Protein AF-A0A969CUX6-F1 (afdb_monomer_lite)

pLDDT: mean 83.27, std 11.74, range [43.0, 95.19]

Radius of gyration: 18.23 Å; chains: 1; bounding box: 45×42×39 Å

Structure (mmCIF, N/CA/C/O backbone):
data_AF-A0A969CUX6-F1
#
_entry.id   AF-A0A969CUX6-F1
#
loop_
_atom_site.group_PDB
_atom_site.id
_atom_site.type_symbol
_atom_site.label_atom_id
_atom_site.label_alt_id
_atom_site.label_comp_id
_atom_site.label_asym_id
_atom_site.label_entity_id
_atom_site.label_seq_id
_atom_site.pdbx_PDB_ins_code
_atom_site.Cartn_x
_atom_site.Cartn_y
_atom_site.Cartn_z
_atom_site.occupancy
_atom_site.B_iso_or_equiv
_atom_site.auth_seq_id
_atom_site.auth_comp_id
_atom_site.auth_asym_id
_atom_site.auth_atom_id
_atom_site.pdbx_PDB_model_num
ATOM 1 N N . MET A 1 1 ? 19.070 17.678 -11.584 1.00 53.28 1 MET A N 1
ATOM 2 C CA . MET A 1 1 ? 18.116 16.548 -11.657 1.00 53.28 1 MET A CA 1
ATOM 3 C C . MET A 1 1 ? 18.907 15.242 -11.676 1.00 53.28 1 MET A C 1
ATOM 5 O O . MET A 1 1 ? 19.387 14.861 -12.730 1.00 53.28 1 MET A O 1
ATOM 9 N N . LYS A 1 2 ? 19.139 14.593 -10.528 1.00 43.00 2 LYS A N 1
ATOM 10 C CA . LYS A 1 2 ? 19.769 13.259 -10.471 1.00 43.00 2 LYS A CA 1
ATOM 11 C C . LYS A 1 2 ? 18.727 12.242 -10.007 1.00 43.00 2 LYS A C 1
ATOM 13 O O . LYS A 1 2 ? 18.066 12.476 -9.002 1.00 43.00 2 LYS A O 1
ATOM 18 N N . GLY A 1 3 ? 18.581 11.148 -10.756 1.00 71.12 3 GLY A N 1
ATOM 19 C CA . GLY A 1 3 ? 17.952 9.909 -10.288 1.00 71.12 3 GLY A CA 1
ATOM 20 C C . GLY A 1 3 ? 16.942 9.268 -11.242 1.00 71.12 3 GLY A C 1
ATOM 21 O O . GLY A 1 3 ? 17.035 8.073 -11.483 1.00 71.12 3 GLY A O 1
ATOM 22 N N . LYS A 1 4 ? 15.979 10.027 -11.794 1.00 76.69 4 LYS A N 1
ATOM 23 C CA . LYS A 1 4 ? 14.838 9.423 -12.523 1.00 76.69 4 LYS A CA 1
ATOM 24 C C . LYS A 1 4 ? 14.537 9.979 -13.918 1.00 76.69 4 LYS A C 1
ATOM 26 O O . LYS A 1 4 ? 14.029 9.233 -14.745 1.00 76.69 4 LYS A O 1
ATOM 31 N N . TYR A 1 5 ? 14.829 11.251 -14.189 1.00 81.69 5 TYR A N 1
ATOM 32 C CA . TYR A 1 5 ? 14.533 11.889 -15.480 1.00 81.69 5 TYR A CA 1
ATOM 33 C C . TYR A 1 5 ? 15.760 12.651 -15.978 1.00 81.69 5 TYR A C 1
ATOM 35 O O . TYR A 1 5 ? 16.440 13.297 -15.173 1.00 81.69 5 TYR A O 1
ATOM 43 N N . ARG A 1 6 ? 16.053 12.542 -17.280 1.00 81.25 6 ARG A N 1
ATOM 44 C CA . ARG A 1 6 ? 17.291 13.053 -17.886 1.00 81.25 6 ARG A CA 1
ATOM 45 C C . ARG A 1 6 ? 17.249 14.569 -18.070 1.00 81.25 6 ARG A C 1
ATOM 47 O O . ARG A 1 6 ? 18.277 15.228 -17.953 1.00 81.25 6 ARG A O 1
ATOM 54 N N . ASN A 1 7 ? 16.067 15.122 -18.328 1.00 87.75 7 ASN A N 1
ATOM 55 C CA . ASN A 1 7 ? 15.837 16.550 -18.532 1.00 87.75 7 ASN A CA 1
ATOM 56 C C . ASN A 1 7 ? 14.408 16.963 -18.102 1.00 87.75 7 ASN A C 1
ATOM 58 O O . ASN A 1 7 ? 13.582 16.135 -17.707 1.00 87.75 7 ASN A O 1
ATOM 62 N N . TYR A 1 8 ? 14.121 18.269 -18.143 1.00 86.50 8 TYR A N 1
ATOM 63 C CA . TYR A 1 8 ? 12.824 18.823 -17.727 1.00 86.50 8 TYR A CA 1
ATOM 64 C C . TYR A 1 8 ? 11.664 18.382 -18.638 1.00 86.50 8 TYR A C 1
ATOM 66 O O . TYR A 1 8 ? 10.531 18.230 -18.175 1.00 86.50 8 TYR A O 1
ATOM 74 N N . LEU A 1 9 ? 11.946 18.135 -19.920 1.00 88.56 9 LEU A N 1
ATOM 75 C CA . LEU A 1 9 ? 10.960 17.637 -20.879 1.00 88.56 9 LEU A CA 1
ATOM 76 C C . LEU A 1 9 ? 10.514 16.216 -20.521 1.00 88.56 9 LEU A C 1
ATOM 78 O O . LEU A 1 9 ? 9.312 15.980 -20.412 1.00 88.56 9 LEU A O 1
ATOM 82 N N . ASP A 1 10 ? 11.451 15.313 -20.220 1.00 86.19 10 ASP A N 1
ATOM 83 C CA . ASP A 1 10 ? 11.154 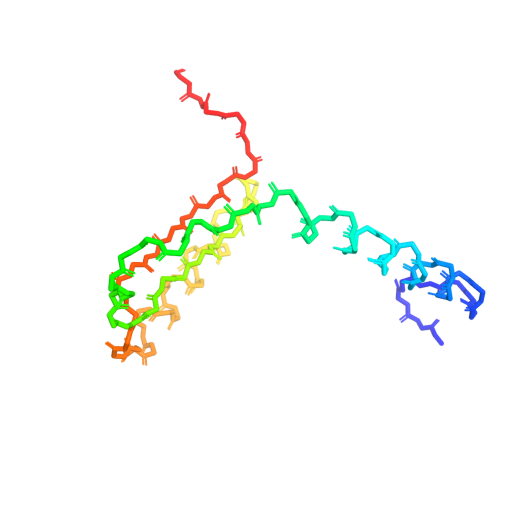13.945 -19.773 1.00 86.19 10 ASP A CA 1
ATOM 84 C C . ASP A 1 10 ? 10.284 13.943 -18.512 1.00 86.19 10 ASP A C 1
ATOM 86 O O . ASP A 1 10 ? 9.323 13.180 -18.394 1.00 86.19 10 ASP A O 1
ATOM 90 N N . PHE A 1 11 ? 10.596 14.830 -17.562 1.00 89.00 11 PHE A N 1
ATOM 91 C CA . PHE A 1 11 ? 9.791 15.002 -16.356 1.00 89.00 11 PHE A CA 1
ATOM 92 C C . PHE A 1 11 ? 8.371 15.477 -16.683 1.00 89.00 11 PHE A C 1
ATOM 94 O O . PHE A 1 11 ? 7.402 14.936 -16.145 1.00 89.00 11 PHE A O 1
ATOM 101 N N . SER A 1 12 ? 8.243 16.469 -17.565 1.00 90.12 12 SER A N 1
ATOM 102 C CA . SER A 1 12 ? 6.953 17.059 -17.932 1.00 90.12 12 SER A CA 1
ATOM 103 C C . SER A 1 12 ? 6.071 16.058 -18.675 1.00 90.12 12 SER A C 1
ATOM 105 O O . SER A 1 12 ? 4.901 15.901 -18.323 1.00 90.12 12 SER A O 1
ATOM 107 N N . LEU A 1 13 ? 6.645 15.302 -19.615 1.00 93.19 13 LEU A N 1
ATOM 108 C CA . LEU A 1 13 ? 5.965 14.218 -20.325 1.00 93.19 13 LEU A CA 1
ATOM 109 C C . LEU A 1 13 ? 5.517 13.113 -19.363 1.00 93.19 13 LEU A C 1
ATOM 111 O O . LEU A 1 13 ? 4.355 12.705 -19.386 1.00 93.19 13 LEU A O 1
ATOM 115 N N . ALA A 1 14 ? 6.393 12.674 -18.454 1.00 90.06 14 ALA A N 1
ATOM 116 C CA . ALA A 1 14 ? 6.042 11.671 -17.451 1.00 90.06 14 ALA A CA 1
ATOM 117 C C . ALA A 1 14 ? 4.943 12.161 -16.494 1.00 90.06 14 ALA A C 1
ATOM 119 O O . ALA A 1 14 ? 4.082 11.379 -16.079 1.00 90.06 14 ALA A O 1
ATOM 120 N N . LYS A 1 15 ? 4.960 13.448 -16.129 1.00 90.75 15 LYS A N 1
ATOM 121 C CA . LYS A 1 15 ? 3.923 14.073 -15.302 1.00 90.75 15 LYS A CA 1
ATOM 122 C C . LYS A 1 15 ? 2.589 14.112 -16.046 1.00 90.75 15 LYS A C 1
ATOM 124 O O . LYS A 1 15 ? 1.588 13.686 -15.478 1.00 90.75 15 LYS A O 1
ATOM 129 N N . PHE A 1 16 ? 2.587 14.541 -17.306 1.00 95.00 16 PHE A N 1
ATOM 130 C CA . PHE A 1 16 ? 1.391 14.593 -18.145 1.00 95.00 16 PHE A CA 1
ATOM 131 C C . PHE A 1 16 ? 0.772 13.204 -18.354 1.00 95.00 16 PHE A C 1
ATOM 133 O O . PHE A 1 16 ? -0.411 13.010 -18.076 1.00 95.00 16 PHE A O 1
ATOM 140 N N . TYR A 1 17 ? 1.585 12.210 -18.726 1.00 93.25 17 TYR A N 1
ATOM 141 C CA . TYR A 1 17 ? 1.144 10.820 -18.864 1.00 93.25 17 TYR A CA 1
ATOM 142 C C . TYR A 1 17 ? 0.503 10.283 -17.576 1.00 93.25 17 TYR A C 1
ATOM 144 O O . TYR A 1 17 ? -0.569 9.682 -17.614 1.00 93.25 17 TYR A O 1
ATOM 152 N N . LYS A 1 18 ? 1.120 10.536 -16.413 1.00 89.56 18 LYS A N 1
ATOM 153 C CA . LYS A 1 18 ? 0.565 10.124 -15.113 1.00 89.56 18 LYS A CA 1
ATOM 154 C C . LYS A 1 18 ? -0.770 10.790 -14.804 1.00 89.56 18 LYS A C 1
ATOM 156 O O . LYS A 1 18 ? -1.633 10.136 -14.225 1.00 89.56 18 LYS A O 1
ATOM 161 N N . THR A 1 19 ? -0.938 12.061 -15.161 1.00 90.94 19 THR A N 1
ATOM 162 C CA . THR A 1 19 ? -2.217 12.762 -15.005 1.00 90.94 19 THR A CA 1
ATOM 163 C C . THR A 1 19 ? -3.293 12.113 -15.870 1.00 90.94 19 THR A C 1
ATOM 165 O O . THR A 1 19 ? -4.344 11.758 -15.349 1.00 90.94 19 THR A O 1
ATOM 168 N N . LEU A 1 20 ? -3.007 11.852 -17.150 1.00 91.31 20 LEU A N 1
ATOM 169 C CA . LEU A 1 20 ? -3.950 11.165 -18.039 1.00 91.31 20 LEU A CA 1
ATOM 170 C C . LEU A 1 20 ? -4.314 9.766 -17.536 1.00 91.31 20 LEU A C 1
ATOM 172 O O . LEU A 1 20 ? -5.479 9.378 -17.564 1.00 91.31 20 LEU A O 1
ATOM 176 N N . LEU A 1 21 ? -3.327 9.009 -17.055 1.00 88.50 21 LEU A N 1
ATOM 177 C CA . LEU A 1 21 ? -3.566 7.688 -16.489 1.00 88.50 21 LEU A CA 1
ATOM 178 C C . LEU A 1 21 ? -4.467 7.770 -15.250 1.00 88.50 21 LEU A C 1
ATOM 180 O O . LEU A 1 21 ? -5.394 6.978 -15.132 1.00 88.50 21 LEU A O 1
ATOM 184 N N . ARG A 1 22 ? -4.241 8.737 -14.351 1.00 86.56 22 ARG A N 1
ATOM 185 C CA . ARG A 1 22 ? -5.101 8.951 -13.175 1.00 86.56 22 ARG A CA 1
ATOM 186 C C . ARG A 1 22 ? -6.540 9.259 -13.563 1.00 86.56 22 ARG A C 1
ATOM 188 O O . ARG A 1 22 ? -7.435 8.651 -12.989 1.00 86.56 22 ARG A O 1
ATOM 195 N N . GLU A 1 23 ? -6.755 10.138 -14.538 1.00 86.00 23 GLU A N 1
ATOM 196 C CA . GLU A 1 23 ? -8.107 10.454 -15.018 1.00 86.00 23 GLU A CA 1
ATOM 197 C C . GLU A 1 23 ? -8.797 9.225 -15.618 1.00 86.00 23 GLU A C 1
ATOM 199 O O . GLU A 1 23 ? -9.964 8.969 -15.334 1.00 86.00 23 GLU A O 1
ATOM 204 N N . ARG A 1 24 ? -8.064 8.398 -16.375 1.00 85.06 24 ARG A N 1
ATOM 205 C CA . ARG A 1 24 ? -8.598 7.126 -16.890 1.00 85.06 24 ARG A CA 1
ATOM 206 C C . ARG A 1 24 ? -8.954 6.152 -15.768 1.00 85.06 24 ARG A C 1
ATOM 208 O O . ARG A 1 24 ? -10.012 5.540 -15.821 1.00 85.06 24 ARG A O 1
ATOM 215 N N . LEU A 1 25 ? -8.089 6.014 -14.762 1.00 82.25 25 LEU A N 1
ATOM 216 C CA . LEU A 1 25 ? -8.294 5.100 -13.634 1.00 82.25 25 LEU A CA 1
ATOM 217 C C . LEU A 1 25 ? -9.435 5.548 -12.708 1.00 82.25 25 LEU A C 1
ATOM 219 O O . LEU A 1 25 ? -10.114 4.697 -12.139 1.00 82.25 25 LEU A O 1
ATOM 223 N N . LYS A 1 26 ? -9.668 6.861 -12.570 1.00 77.69 26 LYS A N 1
ATOM 224 C CA . LYS A 1 26 ? -10.703 7.432 -11.691 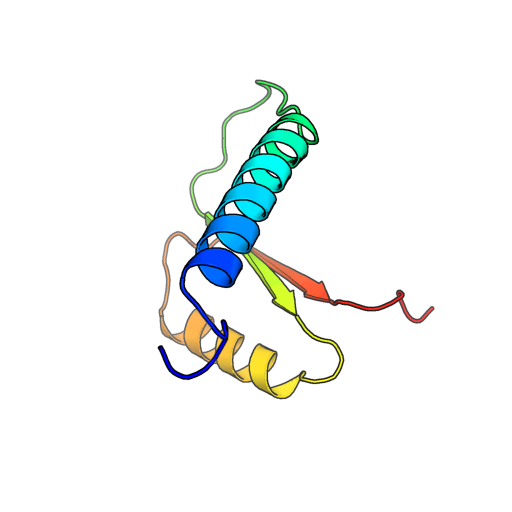1.00 77.69 26 LYS A CA 1
ATOM 225 C C . LYS A 1 26 ? -12.098 6.877 -11.988 1.00 77.69 26 LYS A C 1
ATOM 227 O O . LYS A 1 26 ? -12.878 6.682 -11.066 1.00 77.69 26 LYS A O 1
ATOM 232 N N . ASN A 1 27 ? -12.376 6.585 -13.256 1.00 73.81 27 ASN A N 1
ATOM 233 C CA . ASN A 1 27 ? -13.685 6.116 -13.711 1.00 73.81 27 ASN A CA 1
ATOM 234 C C . ASN A 1 27 ? -13.790 4.586 -13.811 1.00 73.81 27 ASN A C 1
ATOM 236 O O . ASN A 1 27 ? -14.828 4.080 -14.221 1.00 73.81 27 ASN A O 1
ATOM 240 N N . ILE A 1 28 ? -12.736 3.839 -13.460 1.00 79.50 28 ILE A N 1
ATOM 241 C CA . ILE A 1 28 ? -12.765 2.365 -13.488 1.00 79.50 28 ILE A CA 1
ATOM 242 C C . ILE A 1 28 ? -13.575 1.806 -12.317 1.00 79.50 28 ILE A C 1
ATOM 244 O O . ILE A 1 28 ? -14.138 0.720 -12.422 1.00 79.50 28 ILE A O 1
ATOM 248 N N . VAL A 1 29 ? -13.650 2.541 -11.206 1.00 71.25 29 VAL A N 1
ATOM 249 C CA . VAL A 1 29 ? -14.390 2.121 -10.016 1.00 71.25 29 VAL A CA 1
ATOM 250 C C . VAL A 1 29 ? -15.553 3.077 -9.794 1.00 71.25 29 VAL A C 1
ATOM 252 O O . VAL A 1 29 ? -15.371 4.208 -9.346 1.00 71.25 29 VAL A O 1
ATOM 255 N N . SER A 1 30 ? -16.759 2.614 -10.105 1.00 71.06 30 SER A N 1
ATOM 256 C CA . SER A 1 30 ? -17.997 3.256 -9.674 1.00 71.06 30 SER A CA 1
ATOM 257 C C . SER A 1 30 ? -18.355 2.737 -8.284 1.00 71.06 30 SER A C 1
ATOM 259 O O . SER A 1 30 ? -18.708 1.568 -8.127 1.00 71.06 30 SER A O 1
ATOM 261 N N . TRP A 1 31 ? -18.256 3.592 -7.272 1.00 69.00 31 TRP A N 1
ATOM 262 C CA . TRP A 1 31 ? -18.724 3.264 -5.929 1.00 69.00 31 TRP A CA 1
ATOM 263 C C . TRP A 1 31 ? -20.250 3.347 -5.909 1.00 69.00 31 TRP A C 1
ATOM 265 O O . TRP A 1 31 ? -20.813 4.395 -6.227 1.00 69.00 31 TRP A O 1
ATOM 275 N N . SER A 1 32 ? -20.930 2.258 -5.548 1.00 68.81 32 SER A N 1
ATOM 276 C CA . SER A 1 32 ? -22.349 2.337 -5.208 1.00 68.81 32 SER A CA 1
ATOM 277 C C . SER A 1 32 ? -22.493 3.189 -3.952 1.00 68.81 32 SER A C 1
ATOM 279 O O . SER A 1 32 ? -21.767 2.972 -2.985 1.00 68.81 32 SER A O 1
ATOM 281 N N . SER A 1 33 ? -23.451 4.114 -3.923 1.00 67.88 33 SER A N 1
ATOM 282 C CA . SER A 1 33 ? -23.811 4.912 -2.738 1.00 67.88 33 SER A CA 1
ATOM 283 C C . SER A 1 33 ? -24.487 4.081 -1.628 1.00 67.88 33 SER A C 1
ATOM 285 O O . SER A 1 33 ? -25.304 4.595 -0.869 1.00 67.88 33 SER A O 1
ATOM 287 N N . GLY A 1 34 ? -24.189 2.783 -1.581 1.00 67.62 34 GLY A N 1
ATOM 288 C CA . GLY A 1 34 ? -24.798 1.790 -0.717 1.00 67.62 34 GLY A CA 1
ATOM 289 C C . GLY A 1 34 ? -23.963 1.555 0.532 1.00 67.62 34 GLY A C 1
ATOM 290 O O . GLY A 1 34 ? -22.785 1.225 0.444 1.00 67.62 34 GLY A O 1
ATOM 291 N N . ASP A 1 35 ? -24.661 1.685 1.653 1.00 63.62 35 ASP A N 1
ATOM 292 C CA . ASP A 1 35 ? -24.321 1.292 3.015 1.00 63.62 35 ASP A CA 1
ATOM 293 C C . ASP A 1 35 ? -23.455 2.228 3.861 1.00 63.62 35 ASP A C 1
ATOM 295 O O . ASP A 1 35 ? -22.580 2.969 3.412 1.00 63.62 35 ASP A O 1
ATOM 299 N N . ARG A 1 36 ? -23.791 2.208 5.159 1.00 67.88 36 ARG A N 1
ATOM 300 C CA . ARG A 1 36 ? -23.077 2.901 6.227 1.00 67.88 36 ARG A CA 1
ATOM 301 C C . ARG A 1 36 ? -21.615 2.484 6.155 1.00 67.88 36 ARG A C 1
ATOM 303 O O . ARG A 1 36 ? -21.297 1.329 6.419 1.00 67.88 36 ARG A O 1
ATOM 310 N N . LEU A 1 37 ? -20.745 3.432 5.821 1.00 72.62 37 LEU A N 1
ATOM 311 C CA . LEU A 1 37 ? -19.305 3.232 5.909 1.00 72.62 37 LEU A CA 1
ATOM 312 C C . LEU A 1 37 ? -18.975 2.769 7.330 1.00 72.62 37 LEU A C 1
ATOM 314 O O . LEU A 1 37 ? -19.305 3.456 8.301 1.00 72.62 37 LEU A O 1
ATOM 318 N N . GLU A 1 38 ? -18.364 1.593 7.453 1.00 73.38 38 GLU A N 1
ATOM 319 C CA . GLU A 1 38 ? -17.845 1.142 8.737 1.00 73.38 38 GLU A CA 1
ATOM 320 C C . GLU A 1 38 ? -16.796 2.139 9.234 1.00 73.38 38 GLU A C 1
ATOM 322 O O . GLU A 1 38 ? -15.982 2.655 8.464 1.00 73.38 38 GLU A O 1
ATOM 327 N N . SER A 1 39 ? -16.827 2.438 10.533 1.00 82.25 39 SER A N 1
ATOM 328 C CA . SER A 1 39 ? -15.850 3.342 11.123 1.00 82.25 39 SER A CA 1
ATOM 329 C C . SER A 1 39 ? -14.481 2.668 11.227 1.00 82.25 39 SER A C 1
ATOM 331 O O . SER A 1 39 ? -14.342 1.528 11.678 1.00 82.25 39 SER A O 1
ATOM 333 N N . GLY A 1 40 ? -13.450 3.412 10.834 1.00 87.50 40 GLY A N 1
ATOM 334 C CA . GLY A 1 40 ? -12.064 2.966 10.855 1.00 87.50 40 GLY A CA 1
ATOM 335 C C . GLY A 1 40 ? -11.433 2.911 9.466 1.00 87.50 40 GLY A C 1
ATOM 336 O O . GLY A 1 40 ? -11.961 3.428 8.485 1.00 87.50 40 GLY A O 1
ATOM 337 N N . CYS A 1 41 ? -10.259 2.296 9.405 1.00 87.81 41 CYS A N 1
ATOM 338 C CA . CYS A 1 41 ? -9.381 2.268 8.250 1.00 87.81 41 CYS A CA 1
ATOM 339 C C . CYS A 1 41 ? -9.040 0.825 7.877 1.00 87.81 41 CYS A C 1
ATOM 341 O O . CYS A 1 41 ? -8.678 0.012 8.730 1.00 87.81 41 CYS A O 1
ATOM 343 N N . THR A 1 42 ? -9.074 0.533 6.578 1.00 90.44 42 THR A N 1
ATOM 344 C CA . THR A 1 42 ? -8.480 -0.680 6.009 1.00 90.44 42 THR A CA 1
ATOM 345 C C . THR A 1 42 ? -7.201 -0.303 5.274 1.00 90.44 42 THR A C 1
ATOM 347 O O . THR A 1 42 ? -7.229 0.508 4.348 1.00 90.44 42 THR A O 1
ATOM 350 N N . ALA A 1 43 ? -6.070 -0.883 5.673 1.00 90.00 43 ALA A N 1
ATOM 351 C CA . ALA A 1 43 ? -4.802 -0.685 4.982 1.00 90.00 43 ALA A CA 1
ATOM 352 C C . ALA A 1 43 ? -4.672 -1.690 3.833 1.00 90.00 43 ALA A C 1
ATOM 354 O O . ALA A 1 43 ? -4.625 -2.895 4.066 1.00 90.00 43 ALA A O 1
ATOM 355 N N . VAL A 1 44 ? -4.572 -1.203 2.596 1.00 90.94 44 VAL A N 1
ATOM 356 C CA . VAL A 1 44 ? -4.283 -2.041 1.424 1.00 90.94 44 VAL A CA 1
ATOM 357 C C . VAL A 1 44 ? -2.803 -1.912 1.076 1.00 90.94 44 VAL A C 1
ATOM 359 O O . VAL A 1 44 ? -2.333 -0.828 0.732 1.00 90.94 44 VAL A O 1
ATOM 362 N N . ILE A 1 45 ? -2.060 -3.015 1.170 1.00 91.12 45 ILE A N 1
ATOM 363 C CA . ILE A 1 45 ? -0.612 -3.062 0.957 1.00 91.12 45 ILE A CA 1
ATOM 364 C C . ILE A 1 45 ? -0.317 -3.898 -0.285 1.00 91.12 45 ILE A C 1
ATOM 366 O O . ILE A 1 45 ? -0.452 -5.119 -0.276 1.00 91.12 45 ILE A O 1
ATOM 370 N N . GLY A 1 46 ? 0.132 -3.235 -1.350 1.00 89.75 46 GLY A N 1
ATOM 371 C CA . GLY A 1 46 ? 0.738 -3.908 -2.495 1.00 89.75 46 GLY A CA 1
ATOM 372 C C . GLY A 1 46 ? 2.123 -4.443 -2.127 1.00 89.75 46 GLY A C 1
ATOM 373 O O . GLY A 1 46 ? 2.978 -3.684 -1.670 1.00 89.75 46 GLY A O 1
ATOM 374 N N . MET A 1 47 ? 2.349 -5.737 -2.323 1.00 89.25 47 MET A N 1
ATOM 375 C CA . MET A 1 47 ? 3.596 -6.424 -2.006 1.00 89.25 47 MET A CA 1
ATOM 376 C C . MET A 1 47 ? 4.250 -6.970 -3.273 1.00 89.25 47 MET A C 1
ATOM 378 O O . MET A 1 47 ? 3.597 -7.637 -4.072 1.00 89.25 47 MET A O 1
ATOM 382 N N . CYS A 1 48 ? 5.572 -6.793 -3.368 1.00 86.88 48 CYS A N 1
ATOM 383 C CA . CYS A 1 48 ? 6.385 -7.557 -4.302 1.00 86.88 48 CYS A CA 1
ATOM 384 C C . CYS A 1 48 ? 6.703 -8.962 -3.752 1.00 86.88 48 CYS A C 1
ATOM 386 O O . CYS A 1 48 ? 7.389 -9.085 -2.738 1.00 86.88 48 CYS A O 1
ATOM 388 N N . SER A 1 49 ? 6.247 -10.014 -4.429 1.00 86.69 49 SER A N 1
ATOM 389 C CA . SER A 1 49 ? 6.484 -11.444 -4.175 1.00 86.69 49 SER A CA 1
ATOM 390 C C . SER A 1 49 ? 7.961 -11.790 -3.986 1.00 86.69 49 SER A C 1
ATOM 392 O O . SER A 1 49 ? 8.295 -12.659 -3.185 1.00 86.69 49 SER A O 1
ATOM 394 N N . LYS A 1 50 ? 8.863 -11.069 -4.662 1.00 87.50 50 LYS A N 1
ATOM 395 C CA . LYS A 1 50 ? 10.318 -11.248 -4.542 1.00 87.50 50 LYS A CA 1
ATOM 396 C C . LYS A 1 50 ? 10.920 -10.653 -3.264 1.00 87.50 50 LYS A C 1
ATOM 398 O O . LYS A 1 50 ? 12.092 -10.895 -2.992 1.00 87.50 50 LYS A O 1
ATOM 403 N N . LEU A 1 51 ? 10.169 -9.861 -2.495 1.00 87.75 51 LEU A N 1
ATOM 404 C CA . LEU A 1 51 ? 10.671 -9.121 -1.328 1.00 87.75 51 LEU A CA 1
ATOM 405 C C . LEU A 1 51 ? 9.798 -9.333 -0.069 1.00 87.75 51 LEU A C 1
ATOM 407 O O . LEU A 1 51 ? 9.326 -8.358 0.525 1.00 87.75 51 LEU A O 1
ATOM 411 N N . PRO A 1 52 ? 9.600 -10.584 0.397 1.00 86.81 52 PRO A N 1
ATOM 412 C CA . PRO A 1 52 ? 8.759 -10.884 1.564 1.00 86.81 52 PRO A CA 1
ATOM 413 C C . PRO A 1 52 ? 9.250 -10.260 2.873 1.00 86.81 52 PRO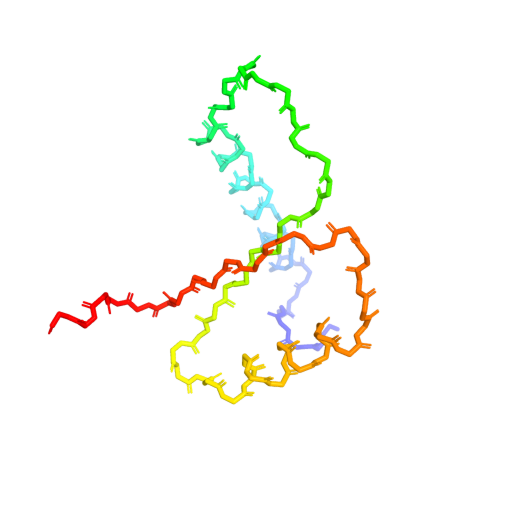 A C 1
ATOM 415 O O . PRO A 1 52 ? 8.437 -9.879 3.714 1.00 86.81 52 PRO A O 1
ATOM 418 N N . GLY A 1 53 ? 10.563 -10.074 3.032 1.00 90.38 53 GLY A N 1
ATOM 419 C CA . GLY A 1 53 ? 11.128 -9.451 4.233 1.00 90.38 53 GLY A CA 1
ATOM 420 C C . GLY A 1 53 ? 10.674 -8.001 4.442 1.00 90.38 53 GLY A C 1
ATOM 421 O O . GLY A 1 53 ? 10.455 -7.584 5.577 1.00 90.38 53 GLY A O 1
ATOM 422 N N . ILE A 1 54 ? 10.458 -7.245 3.358 1.00 89.31 54 ILE A N 1
ATOM 423 C CA . ILE A 1 54 ? 9.992 -5.851 3.442 1.00 89.31 54 ILE A CA 1
ATOM 424 C C . ILE A 1 54 ? 8.554 -5.803 3.961 1.00 89.31 54 ILE A C 1
ATOM 426 O O . ILE A 1 54 ? 8.227 -4.966 4.802 1.00 89.31 54 ILE A O 1
ATOM 430 N N . LEU A 1 55 ? 7.702 -6.729 3.509 1.00 90.75 55 LEU A N 1
ATOM 431 C CA . LEU A 1 55 ? 6.344 -6.842 4.030 1.00 90.75 55 LEU A CA 1
ATOM 432 C C . LEU A 1 55 ? 6.367 -7.141 5.534 1.00 90.75 55 LEU A C 1
ATOM 434 O O . LEU A 1 55 ? 5.686 -6.457 6.293 1.00 90.75 55 LEU A O 1
ATOM 438 N N . ALA A 1 56 ? 7.158 -8.123 5.970 1.00 91.50 56 ALA A N 1
ATOM 439 C CA . ALA A 1 56 ? 7.235 -8.501 7.380 1.00 91.50 56 ALA A CA 1
ATOM 440 C C . ALA A 1 56 ? 7.672 -7.327 8.278 1.00 91.50 56 ALA A C 1
ATOM 442 O O . ALA A 1 56 ? 7.075 -7.093 9.335 1.00 91.50 56 ALA A O 1
ATOM 443 N N . ALA A 1 57 ? 8.662 -6.544 7.836 1.00 93.00 57 ALA A N 1
ATOM 444 C CA . ALA A 1 57 ? 9.095 -5.337 8.536 1.00 93.00 57 ALA A CA 1
ATOM 445 C C . ALA A 1 57 ? 7.970 -4.291 8.617 1.00 93.00 57 ALA A C 1
ATOM 447 O O . ALA A 1 57 ? 7.666 -3.792 9.701 1.00 93.00 57 ALA A O 1
ATOM 448 N N . ASN A 1 58 ? 7.288 -4.019 7.500 1.00 91.56 58 ASN A N 1
ATOM 449 C CA . ASN A 1 58 ? 6.182 -3.059 7.455 1.00 91.56 58 ASN A CA 1
ATOM 450 C C . ASN A 1 58 ? 5.015 -3.474 8.361 1.00 91.56 58 ASN A C 1
ATOM 452 O O . ASN A 1 58 ? 4.479 -2.638 9.087 1.00 91.56 58 ASN A O 1
ATOM 456 N N . LEU A 1 59 ? 4.650 -4.759 8.370 1.00 92.31 59 LEU A N 1
ATOM 457 C CA . LEU A 1 59 ? 3.602 -5.289 9.248 1.00 92.31 59 LEU A CA 1
ATOM 458 C C . LEU A 1 59 ? 3.991 -5.189 10.725 1.00 92.31 59 LEU A C 1
ATOM 460 O O . LEU A 1 59 ? 3.151 -4.875 11.565 1.00 92.31 59 LEU A O 1
ATOM 464 N N . THR A 1 60 ? 5.268 -5.399 11.046 1.00 94.69 60 THR A N 1
ATOM 465 C CA . THR A 1 60 ? 5.777 -5.223 12.412 1.00 94.69 60 THR A CA 1
ATOM 466 C C . THR A 1 60 ? 5.662 -3.766 12.854 1.00 94.69 60 THR A C 1
ATOM 468 O O . THR A 1 60 ? 5.149 -3.497 13.940 1.00 94.69 60 THR A O 1
ATOM 471 N N . CYS A 1 61 ? 6.066 -2.818 12.005 1.00 92.88 61 CYS A N 1
ATOM 472 C CA . CYS A 1 61 ? 5.905 -1.389 12.273 1.00 92.88 61 CYS A CA 1
ATOM 473 C C . CYS A 1 61 ? 4.431 -1.006 12.456 1.00 92.88 61 CYS A C 1
ATOM 475 O O . CYS A 1 61 ? 4.097 -0.277 13.387 1.00 92.88 61 CYS A O 1
ATOM 477 N N . LEU A 1 62 ? 3.548 -1.539 11.609 1.00 91.38 62 LEU A N 1
ATOM 478 C CA . LEU A 1 62 ? 2.111 -1.280 11.668 1.00 91.38 62 LEU A CA 1
ATOM 479 C C . LEU A 1 62 ? 1.472 -1.841 12.946 1.00 91.38 62 LEU A C 1
ATOM 481 O O . LEU A 1 62 ? 0.625 -1.194 13.553 1.00 91.38 62 LEU A O 1
ATOM 485 N N . ARG A 1 63 ? 1.908 -3.018 13.402 1.00 91.25 63 ARG A N 1
ATOM 486 C CA . ARG A 1 63 ? 1.489 -3.574 14.696 1.00 91.25 63 ARG A CA 1
ATOM 487 C C . ARG A 1 63 ? 1.966 -2.697 15.855 1.00 91.25 63 ARG A C 1
ATOM 489 O O . ARG A 1 63 ? 1.219 -2.446 16.797 1.00 91.25 63 ARG A O 1
ATOM 496 N N . ASN A 1 64 ? 3.210 -2.228 15.786 1.00 95.19 64 ASN A N 1
ATOM 497 C CA . ASN A 1 64 ? 3.827 -1.446 16.854 1.00 95.19 64 ASN A CA 1
ATOM 498 C C . ASN A 1 64 ? 3.277 -0.017 16.949 1.00 95.19 64 ASN A C 1
ATOM 500 O O . ASN A 1 64 ? 3.313 0.562 18.033 1.00 95.19 64 ASN A O 1
ATOM 504 N N . SER A 1 65 ? 2.742 0.543 15.860 1.00 92.75 65 SER A N 1
ATOM 505 C CA 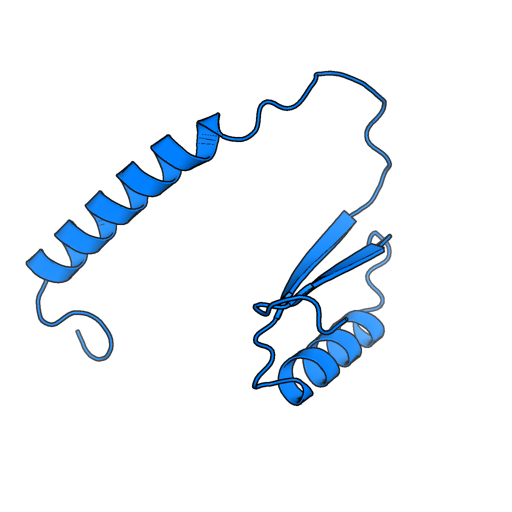. SER A 1 65 ? 2.125 1.874 15.878 1.00 92.75 65 SER A CA 1
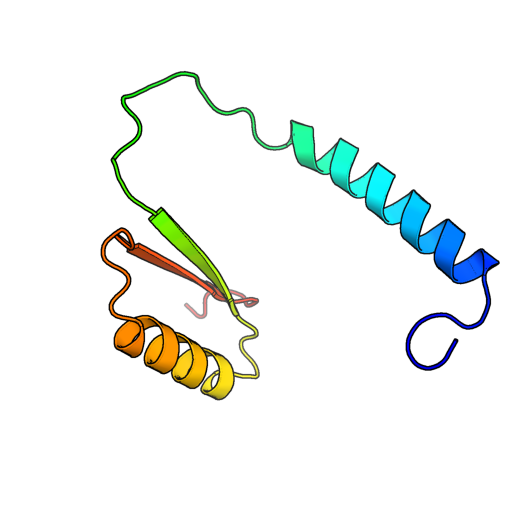ATOM 506 C C . SER A 1 65 ? 0.822 1.926 16.679 1.00 92.75 65 SER A C 1
ATOM 508 O O . SER A 1 65 ? 0.357 3.022 16.981 1.00 92.75 65 SER A O 1
ATOM 510 N N . LYS A 1 66 ? 0.245 0.764 17.037 1.00 90.06 66 LYS A N 1
ATOM 511 C CA . LYS A 1 66 ? -1.018 0.642 17.785 1.00 90.06 66 LYS A CA 1
ATOM 512 C C . LYS A 1 66 ? -2.119 1.534 17.206 1.00 90.06 66 LYS A C 1
ATOM 514 O O . LYS A 1 66 ? -2.830 2.195 17.953 1.00 90.06 66 LYS A O 1
ATOM 519 N N . TRP A 1 67 ? -2.230 1.580 15.879 1.00 91.62 67 TRP A N 1
ATOM 520 C CA . TRP A 1 67 ? -3.182 2.451 15.196 1.00 91.62 67 TRP A CA 1
ATOM 521 C C . TRP A 1 67 ? -4.626 2.066 15.573 1.00 91.62 67 TRP A C 1
ATOM 523 O O . TRP A 1 67 ? -5.097 1.021 15.124 1.00 91.62 67 TRP A O 1
ATOM 533 N N . PRO A 1 68 ? -5.342 2.879 16.378 1.00 90.31 68 PRO A N 1
ATOM 534 C CA . PRO A 1 68 ? -6.633 2.484 16.954 1.00 90.31 68 PRO A CA 1
ATOM 535 C C . PRO A 1 68 ? -7.737 2.302 15.906 1.00 90.31 68 PRO A C 1
ATOM 537 O O . PRO A 1 68 ? -8.616 1.456 16.064 1.00 90.31 68 PRO A O 1
ATOM 540 N N . ASP A 1 69 ? -7.671 3.064 14.815 1.00 92.19 69 ASP A N 1
ATOM 541 C CA . ASP A 1 69 ? -8.666 3.021 13.747 1.00 92.19 69 ASP A CA 1
ATOM 542 C C . ASP A 1 69 ? -8.401 1.916 12.721 1.00 92.19 69 ASP A C 1
ATOM 544 O O . ASP A 1 69 ? -9.252 1.665 11.873 1.00 92.19 69 ASP A O 1
ATOM 548 N N . LEU A 1 70 ? -7.246 1.242 12.758 1.00 91.50 70 LEU A N 1
ATOM 549 C CA . LEU A 1 70 ? -6.916 0.195 11.794 1.00 91.50 70 LEU A CA 1
ATOM 550 C C . LEU A 1 70 ? -7.731 -1.077 12.081 1.00 91.50 70 LEU A C 1
ATOM 552 O O . LEU A 1 70 ? -7.482 -1.779 13.059 1.00 91.50 70 LEU A O 1
ATOM 556 N N . LYS A 1 71 ? -8.688 -1.394 11.204 1.00 90.81 71 LYS A N 1
ATOM 557 C CA . LYS A 1 71 ? -9.584 -2.557 11.331 1.00 90.81 71 LYS A CA 1
ATOM 558 C C . LYS A 1 71 ? -9.079 -3.785 10.589 1.00 90.81 71 LYS A C 1
ATOM 560 O O . LYS A 1 71 ? -9.214 -4.901 11.080 1.00 90.81 71 LYS A O 1
ATOM 565 N N . ALA A 1 72 ? -8.498 -3.580 9.410 1.00 90.25 72 ALA A N 1
ATOM 566 C CA . ALA A 1 72 ? -8.053 -4.663 8.547 1.00 90.25 72 ALA A CA 1
ATOM 567 C C . ALA A 1 72 ? -6.799 -4.281 7.757 1.00 90.25 72 ALA A C 1
ATOM 569 O O . ALA A 1 72 ? -6.563 -3.112 7.441 1.00 90.25 72 ALA A O 1
ATOM 570 N N . VAL A 1 73 ? -6.009 -5.297 7.405 1.00 91.94 73 VAL A N 1
ATOM 571 C CA . VAL A 1 73 ? -4.854 -5.177 6.513 1.00 91.94 73 VAL A CA 1
ATOM 572 C C . VAL A 1 73 ? -5.037 -6.163 5.365 1.00 91.94 73 VAL A C 1
ATOM 574 O O . VAL A 1 73 ? -5.056 -7.373 5.578 1.00 91.94 73 VAL A O 1
ATOM 577 N N . LEU A 1 74 ? -5.174 -5.644 4.148 1.00 92.19 74 LEU A N 1
ATOM 578 C CA . LEU A 1 74 ? -5.308 -6.424 2.922 1.00 92.19 74 LEU A CA 1
ATOM 579 C C . LEU A 1 74 ? -3.980 -6.401 2.171 1.00 92.19 74 LEU A C 1
ATOM 581 O O . LEU A 1 74 ? -3.504 -5.340 1.772 1.00 92.19 74 LEU A O 1
ATOM 585 N N . ILE A 1 75 ? -3.379 -7.571 1.970 1.00 90.44 75 ILE A N 1
ATOM 586 C CA . ILE A 1 75 ? -2.094 -7.706 1.280 1.00 90.44 75 ILE A CA 1
ATOM 587 C C . ILE A 1 75 ? -2.358 -8.186 -0.144 1.00 90.44 75 ILE A C 1
ATOM 589 O O . ILE A 1 75 ? -2.906 -9.267 -0.355 1.00 90.44 75 ILE A O 1
ATOM 593 N N . VAL A 1 76 ? -1.949 -7.383 -1.122 1.00 89.88 76 VAL A N 1
ATOM 594 C CA . VAL A 1 76 ? -2.084 -7.683 -2.549 1.00 89.88 76 VAL A CA 1
ATOM 595 C C . VAL A 1 76 ? -0.705 -8.027 -3.091 1.00 89.88 76 VAL A C 1
ATOM 597 O O . VAL A 1 76 ? 0.140 -7.149 -3.242 1.00 89.88 76 VAL A O 1
ATOM 600 N N . VAL A 1 77 ? -0.456 -9.305 -3.361 1.00 87.25 77 VAL A N 1
ATOM 601 C CA . VAL A 1 77 ? 0.845 -9.790 -3.844 1.00 87.25 77 VAL A CA 1
ATOM 602 C C . VAL A 1 77 ? 0.901 -9.710 -5.371 1.00 87.25 77 VAL A C 1
ATOM 604 O O . VAL A 1 77 ? -0.022 -10.164 -6.047 1.00 87.25 77 VAL A O 1
ATOM 607 N N . ASP A 1 78 ? 1.986 -9.164 -5.923 1.00 81.88 78 ASP A N 1
ATOM 608 C CA . ASP A 1 78 ? 2.239 -9.081 -7.369 1.00 81.88 78 ASP A CA 1
ATOM 609 C C . ASP A 1 78 ? 2.645 -10.443 -7.979 1.00 81.88 78 ASP A C 1
ATOM 611 O O . ASP A 1 78 ? 3.749 -10.666 -8.469 1.00 81.88 78 ASP A O 1
ATOM 615 N N . GLY A 1 79 ? 1.738 -11.411 -7.967 1.00 70.12 79 GLY A N 1
ATOM 616 C CA . GLY A 1 79 ? 2.009 -12.730 -8.529 1.00 70.12 79 GLY A CA 1
ATOM 617 C C . GLY A 1 79 ? 0.743 -13.476 -8.906 1.00 70.12 79 GLY A C 1
ATOM 618 O O . GLY A 1 79 ? -0.352 -13.154 -8.448 1.00 70.12 79 GLY A O 1
ATOM 619 N N . LYS A 1 80 ? 0.888 -14.504 -9.749 1.00 58.78 80 LYS A N 1
ATOM 620 C CA . LYS A 1 80 ? -0.192 -15.478 -9.938 1.00 58.78 80 LYS A CA 1
ATOM 621 C C . LYS A 1 80 ? -0.404 -16.216 -8.617 1.00 58.78 80 LYS A C 1
ATOM 623 O O . LYS A 1 80 ? 0.569 -16.576 -7.958 1.00 58.78 80 LYS A O 1
ATOM 628 N N . ARG A 1 81 ? -1.666 -16.466 -8.259 1.00 55.62 81 ARG A N 1
ATOM 629 C CA . ARG A 1 81 ? -2.019 -17.430 -7.209 1.00 55.62 81 ARG A CA 1
ATOM 630 C C . ARG A 1 81 ? -1.313 -18.746 -7.556 1.00 55.62 81 ARG A C 1
ATOM 632 O O . ARG A 1 81 ? -1.608 -19.321 -8.601 1.00 55.62 81 ARG A O 1
ATOM 639 N N . ALA A 1 82 ? -0.343 -19.160 -6.746 1.00 57.84 82 ALA A N 1
ATOM 640 C CA . ALA A 1 82 ? 0.170 -20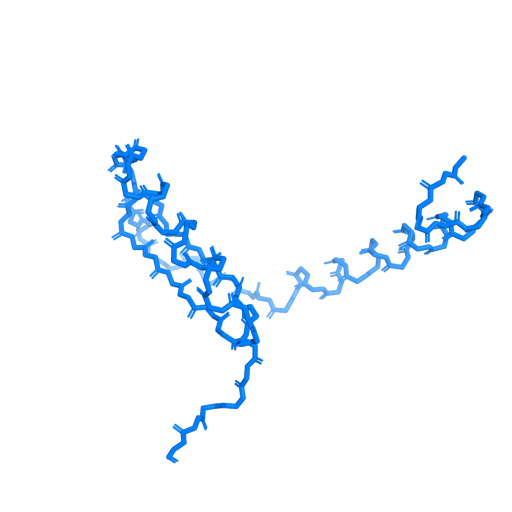.520 -6.812 1.00 57.84 82 ALA A CA 1
ATOM 641 C C . ALA A 1 82 ? -0.959 -21.414 -6.283 1.00 57.84 82 ALA A C 1
ATOM 643 O O . ALA A 1 82 ? -1.324 -21.298 -5.113 1.00 57.84 82 ALA A O 1
ATOM 644 N N . TYR A 1 83 ? -1.590 -22.157 -7.193 1.00 45.28 83 TYR A N 1
ATOM 645 C CA . TYR A 1 83 ? -2.518 -23.240 -6.874 1.00 45.28 83 TYR A CA 1
ATOM 646 C C . TYR A 1 83 ? -1.721 -24.502 -6.563 1.00 45.28 83 TYR A C 1
ATOM 648 O O . TYR A 1 83 ? -0.686 -24.700 -7.242 1.00 45.28 83 TYR A O 1
#

Sequence (83 aa):
MKGKYRNYLDFSLAKFYKTLLRERLKNIVSWSSGDRLESGCTAVIGMCSKLPGILAANLTCLRNSKWPDLKAVLIVVDGKRAY

Foldseek 3Di:
DPDDAPDPVRVVVVVVVVVVVCVVVVPPDDDDPDDDDDFADEAEAEDEPVCVVVVVVVVVVVVVVVRVRHDYYHYHYPDDPPD

Secondary structure (DSSP, 8-state):
--SS-SSHHHHHHHHHHHHHHHHHHHTT------S-PPSSEEEEEEE-TT-HHHHHHHHHHHHHTT-TTEEEEEEEESS----